Protein AF-A0A1A9T5D2-F1 (afdb_monomer)

Solvent-accessible surface area (backbone atoms only — not comparable to full-atom values): 5042 Å² total; per-residue (Å²): 144,84,77,73,83,75,76,77,76,82,84,82,83,77,83,79,79,79,72,71,77,81,77,86,83,67,72,72,45,78,45,80,36,61,47,100,61,68,68,59,61,45,51,52,53,47,43,73,76,14,82,84,34,65,46,77,81,47,77,48,77,36,83,88,77,46,34,34,38,38,29,30,26,61,55,132

Nearest PDB structures (foldseek):
  6u9d-assembly1_C  TM=3.805E-01  e=3.093E-01  Saccharomyces cerevisiae
  6u9d-assembly1_P  TM=5.299E-01  e=1.361E+00  Saccharomyces cerevisiae
  6u9d-assembly2_W-2  TM=3.714E-01  e=5.178E-01  Saccharomyces cerevisiae
  2joq-assembly1_A  TM=4.635E-01  e=2.430E+00  Helicobacter pylori
  7qru-assembly1_E  TM=4.288E-01  e=6.810E+00  Alkalihalophilus pseudofirmus

Mean predicted aligned error: 11.8 Å

pLDDT: mean 80.43, std 15.63, range [49.56, 96.19]

Foldseek 3Di:
DPPPVVPPPPPDPDPPPPPDPDPPPFDKDKDKQADPDDCVSVLVVQCVVAVVDKAWDDWDADPVRRIIMTIITHDD

Secondary structure (DSSP, 8-state):
--SSTTSSSSS-------------S---EEEE--SSS-THHHHHHHHHH-TT-EEEEEEEEETTTTEEEEEEEE--

Radius of gyration: 23.02 Å; Cα contacts (8 Å, |Δi|>4): 90; chains: 1; bounding box: 24×74×28 Å

Structure (mmCIF, N/CA/C/O backbone):
data_AF-A0A1A9T5D2-F1
#
_entry.id   AF-A0A1A9T5D2-F1
#
loop_
_atom_site.group_PDB
_atom_site.id
_atom_site.type_symbol
_atom_site.label_atom_id
_atom_site.label_alt_id
_atom_site.label_comp_id
_atom_site.label_asym_id
_atom_site.label_entity_id
_atom_site.label_seq_id
_atom_site.pdbx_PDB_ins_code
_atom_site.Cartn_x
_atom_site.Cartn_y
_atom_site.Cartn_z
_atom_site.occupancy
_atom_site.B_iso_or_equiv
_atom_site.auth_seq_id
_atom_site.auth_comp_id
_atom_site.auth_asym_id
_atom_site.auth_atom_id
_atom_site.pdbx_PDB_model_num
ATOM 1 N N . MET A 1 1 ? -8.532 63.841 -8.571 1.00 49.56 1 MET A N 1
ATOM 2 C CA . MET A 1 1 ? -9.294 62.923 -7.694 1.00 49.56 1 MET A CA 1
ATOM 3 C C . MET A 1 1 ? -10.255 62.074 -8.534 1.00 49.56 1 MET A C 1
ATOM 5 O O . MET A 1 1 ? -11.399 62.456 -8.706 1.00 49.56 1 MET A O 1
ATOM 9 N N . LYS A 1 2 ? -9.785 60.994 -9.181 1.00 50.88 2 LYS A N 1
ATOM 10 C CA . LYS A 1 2 ? -10.667 60.048 -9.919 1.00 50.88 2 LYS A CA 1
ATOM 11 C C . LYS A 1 2 ? -10.017 58.700 -10.273 1.00 50.88 2 LYS A C 1
ATOM 13 O O . LYS A 1 2 ? -10.602 57.920 -11.007 1.00 50.88 2 LYS A O 1
ATOM 18 N N . LYS A 1 3 ? -8.796 58.435 -9.789 1.00 50.44 3 LYS A N 1
ATOM 19 C CA . LYS A 1 3 ? -8.001 57.257 -10.187 1.00 50.44 3 LYS A CA 1
ATOM 20 C C . LYS A 1 3 ? -7.782 56.239 -9.064 1.00 50.44 3 LYS A C 1
ATOM 22 O O . LYS A 1 3 ? -7.261 55.169 -9.324 1.00 50.44 3 LYS A O 1
ATOM 27 N N . ILE A 1 4 ? -8.196 56.559 -7.835 1.00 56.47 4 ILE A N 1
ATOM 28 C CA . ILE A 1 4 ? -7.937 55.713 -6.656 1.00 56.47 4 ILE A CA 1
ATOM 29 C C . ILE A 1 4 ? -9.105 54.741 -6.394 1.00 56.47 4 ILE A C 1
ATOM 31 O O . ILE A 1 4 ? -8.925 53.704 -5.772 1.00 56.47 4 ILE A O 1
ATOM 35 N N . ALA A 1 5 ? -10.297 55.016 -6.939 1.00 54.41 5 ALA A N 1
ATOM 36 C CA . ALA A 1 5 ? -11.495 54.208 -6.691 1.00 54.41 5 ALA A CA 1
ATOM 37 C C . ALA A 1 5 ? -11.510 52.844 -7.414 1.00 54.41 5 ALA A C 1
ATOM 39 O O . ALA A 1 5 ? -12.273 51.966 -7.033 1.00 54.41 5 ALA A O 1
ATOM 40 N N . PHE A 1 6 ? -10.670 52.640 -8.435 1.00 52.25 6 PHE A N 1
ATOM 41 C CA . PHE A 1 6 ? -10.674 51.406 -9.235 1.00 52.25 6 PHE A CA 1
ATOM 42 C C . PHE A 1 6 ? -9.744 50.303 -8.710 1.00 52.25 6 PHE A C 1
ATOM 44 O O . PHE A 1 6 ? -9.761 49.194 -9.233 1.00 52.25 6 PHE A O 1
ATOM 51 N N . MET A 1 7 ? -8.947 50.576 -7.672 1.00 52.97 7 MET A N 1
ATOM 52 C CA . MET A 1 7 ? -7.904 49.651 -7.208 1.00 52.97 7 MET A CA 1
ATOM 53 C C . MET A 1 7 ? -8.355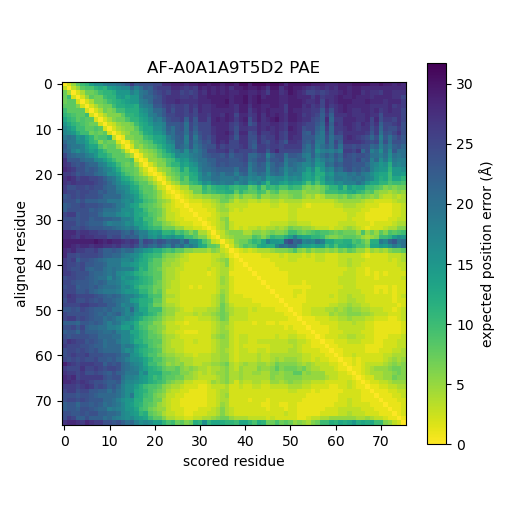 48.704 -6.081 1.00 52.97 7 MET A C 1
ATOM 55 O O . MET A 1 7 ? -7.561 47.899 -5.611 1.00 52.97 7 MET A O 1
ATOM 59 N N . LEU A 1 8 ? -9.621 48.776 -5.653 1.00 55.78 8 LEU A N 1
ATOM 60 C CA . LEU A 1 8 ? -10.134 48.055 -4.477 1.00 55.78 8 LEU A CA 1
ATOM 61 C C . LEU A 1 8 ? -10.985 46.808 -4.794 1.00 55.78 8 LEU A C 1
ATOM 63 O O . LEU A 1 8 ? -11.391 46.112 -3.872 1.00 55.78 8 LEU A O 1
ATOM 67 N N . ILE A 1 9 ? -11.250 46.492 -6.067 1.00 57.88 9 ILE A N 1
ATOM 68 C CA . ILE A 1 9 ? -12.216 45.435 -6.449 1.00 57.88 9 ILE A CA 1
ATOM 69 C C . ILE A 1 9 ? -11.548 44.107 -6.869 1.00 57.88 9 ILE A C 1
ATOM 71 O O . ILE A 1 9 ? -12.212 43.078 -6.944 1.00 57.88 9 ILE A O 1
ATOM 75 N N . ALA A 1 10 ? -10.230 44.071 -7.084 1.00 56.81 10 ALA A N 1
ATOM 76 C CA . ALA A 1 10 ? -9.567 42.916 -7.706 1.00 56.81 10 ALA A CA 1
ATOM 77 C C . ALA A 1 10 ? -8.967 41.871 -6.737 1.00 56.81 10 ALA A C 1
ATOM 79 O O . ALA A 1 10 ? -8.402 40.886 -7.202 1.00 56.81 10 ALA A O 1
ATOM 80 N N . LEU A 1 11 ? -9.069 42.044 -5.412 1.00 58.75 11 LEU A N 1
ATOM 81 C CA . LEU A 1 11 ? -8.362 41.183 -4.443 1.00 58.75 11 LEU A CA 1
ATOM 82 C C . LEU A 1 11 ? -9.236 40.135 -3.723 1.00 58.75 11 LEU A C 1
ATOM 84 O O . LEU A 1 11 ? -8.832 39.613 -2.688 1.00 58.75 11 LEU A O 1
ATOM 88 N N . ALA A 1 12 ? -10.424 39.814 -4.243 1.00 61.03 12 ALA A N 1
ATOM 89 C CA . ALA A 1 12 ? -11.425 39.017 -3.519 1.00 61.03 12 ALA A CA 1
ATOM 90 C C . ALA A 1 12 ? -11.622 37.555 -3.993 1.00 61.03 12 ALA A C 1
ATOM 92 O O . ALA A 1 12 ? -12.622 36.948 -3.624 1.00 61.03 12 ALA A O 1
ATOM 93 N N . LEU A 1 13 ? -10.730 36.958 -4.800 1.00 62.91 13 LEU A N 1
ATOM 94 C CA . LEU A 1 13 ? -11.038 35.693 -5.508 1.00 62.91 13 LEU A CA 1
ATOM 95 C C . LEU A 1 13 ? -10.000 34.559 -5.399 1.00 62.91 13 LEU A C 1
ATOM 97 O O . LEU A 1 13 ? -9.837 33.790 -6.340 1.00 62.91 13 LEU A O 1
ATOM 101 N N . ALA A 1 14 ? -9.335 34.368 -4.258 1.00 61.72 14 ALA A N 1
ATOM 102 C CA . ALA A 1 14 ? -8.511 33.162 -4.081 1.00 61.72 14 ALA A CA 1
ATOM 103 C C . ALA A 1 14 ? -8.516 32.602 -2.652 1.00 61.72 14 ALA A C 1
ATOM 105 O O . ALA A 1 14 ? -7.469 32.325 -2.075 1.00 61.72 14 ALA A O 1
ATOM 106 N N . ALA A 1 15 ? -9.699 32.392 -2.070 1.00 63.22 15 ALA A N 1
ATOM 107 C CA . ALA A 1 15 ? -9.825 31.457 -0.955 1.00 63.22 15 ALA A CA 1
ATOM 108 C C . ALA A 1 15 ? -9.908 30.031 -1.527 1.00 63.22 15 ALA A C 1
ATOM 110 O O . ALA A 1 15 ? -10.995 29.516 -1.785 1.00 63.22 15 ALA A O 1
ATOM 111 N N . CYS A 1 16 ? -8.758 29.392 -1.767 1.00 66.94 16 CYS A N 1
ATOM 112 C CA . CYS A 1 16 ? -8.715 27.947 -1.988 1.00 66.94 16 CYS A CA 1
ATOM 113 C C . CYS A 1 16 ? -9.194 27.257 -0.705 1.00 66.94 16 CYS A C 1
ATOM 115 O O . CYS A 1 16 ? -8.447 27.130 0.264 1.00 66.94 16 CYS A O 1
ATOM 117 N N . SER A 1 17 ? -10.456 26.831 -0.681 1.00 63.28 17 SER A N 1
ATOM 118 C CA . SER A 1 17 ? -10.955 25.917 0.342 1.00 63.28 17 SER A CA 1
ATOM 119 C C . SER A 1 17 ? -10.306 24.555 0.111 1.00 63.28 17 SER A C 1
ATOM 121 O O . SER A 1 17 ? -10.781 23.750 -0.688 1.00 63.28 17 SER A O 1
ATOM 123 N N . THR A 1 18 ? -9.179 24.302 0.777 1.00 64.62 18 THR A N 1
ATOM 124 C CA . THR A 1 18 ? -8.598 22.960 0.860 1.00 64.62 18 THR A CA 1
ATOM 125 C C . THR A 1 18 ? -9.495 22.136 1.775 1.00 64.62 18 THR A C 1
ATOM 127 O O . THR A 1 18 ? -9.251 22.019 2.978 1.00 64.62 18 THR A O 1
ATOM 130 N N . THR A 1 19 ? -10.576 21.582 1.225 1.00 64.81 19 THR A N 1
ATOM 131 C CA . THR A 1 19 ? -11.372 20.573 1.920 1.00 64.81 19 THR A CA 1
ATOM 132 C C . THR A 1 19 ? -10.480 19.355 2.115 1.00 64.81 19 THR A C 1
ATOM 134 O O . THR A 1 19 ? -10.260 18.581 1.184 1.00 64.81 19 THR A O 1
ATOM 137 N N . LYS A 1 20 ? -9.913 19.199 3.317 1.00 62.91 20 LYS A N 1
ATOM 138 C CA . LYS A 1 20 ? -9.250 17.947 3.687 1.00 62.91 20 LYS A CA 1
ATOM 139 C C . LYS A 1 20 ? -10.286 16.828 3.525 1.00 62.91 20 LYS A C 1
ATOM 141 O O . LYS A 1 20 ? -11.405 17.001 4.020 1.00 62.91 20 LYS A O 1
ATOM 146 N N . PRO A 1 21 ? -9.967 15.720 2.834 1.00 63.62 21 PRO A N 1
ATOM 147 C CA . PRO A 1 21 ? -10.887 14.599 2.754 1.00 63.62 21 PRO A CA 1
ATOM 148 C C . PRO A 1 21 ? -11.249 14.177 4.177 1.00 63.62 21 PRO A C 1
ATOM 150 O O . PRO A 1 21 ? -10.388 14.080 5.055 1.00 63.62 21 PRO A O 1
ATOM 153 N N . LYS A 1 22 ? -12.550 14.020 4.419 1.00 62.75 22 LYS A N 1
ATOM 154 C CA . LYS A 1 22 ? -13.081 13.599 5.712 1.00 62.75 22 LYS A CA 1
ATOM 155 C C . LYS A 1 22 ? -12.436 12.249 6.037 1.00 62.75 22 LYS A C 1
ATOM 157 O O . LYS A 1 22 ? -12.635 11.297 5.290 1.00 62.75 22 LYS A O 1
ATOM 162 N N . SER A 1 23 ? -11.632 12.190 7.100 1.00 68.38 23 SER A N 1
ATOM 163 C CA . SER A 1 23 ? -11.088 10.920 7.579 1.00 68.38 23 SER A CA 1
ATOM 164 C C . SER A 1 23 ? -12.266 10.026 7.957 1.00 68.38 23 SER A C 1
ATOM 166 O O . SER A 1 23 ? -13.138 10.438 8.723 1.00 68.38 23 SER A O 1
ATOM 168 N N . ASP A 1 24 ? -12.323 8.828 7.388 1.00 77.12 24 ASP A N 1
ATOM 169 C CA . ASP A 1 24 ? -13.373 7.838 7.639 1.00 77.12 24 ASP A CA 1
ATOM 170 C C . ASP A 1 24 ? -13.190 7.113 8.987 1.00 77.12 24 ASP A C 1
ATOM 172 O O . ASP A 1 24 ? -13.884 6.139 9.278 1.00 77.12 24 ASP A O 1
ATOM 176 N N . GLY A 1 25 ? -12.259 7.590 9.822 1.00 82.12 25 GLY A N 1
ATOM 177 C CA . GLY A 1 25 ? -11.954 7.028 11.135 1.00 82.12 25 GLY A CA 1
ATOM 178 C C . GLY A 1 25 ? -11.212 5.692 11.075 1.00 82.12 25 GLY A C 1
ATOM 179 O O . GLY A 1 25 ? -11.058 5.043 12.113 1.00 82.12 25 GLY A O 1
ATOM 180 N N . ARG A 1 26 ? -10.771 5.263 9.885 1.00 86.81 26 ARG A N 1
ATOM 181 C CA . ARG A 1 26 ? -9.945 4.070 9.707 1.00 86.81 26 ARG A CA 1
ATOM 182 C C . ARG A 1 26 ? -8.467 4.440 9.735 1.00 86.81 26 ARG A C 1
ATOM 184 O O . ARG A 1 26 ? -8.062 5.496 9.252 1.00 86.81 26 ARG A O 1
ATOM 191 N N . GLU A 1 27 ? -7.663 3.544 10.293 1.00 89.69 27 GLU A N 1
ATOM 192 C CA . GLU A 1 27 ? -6.210 3.639 10.219 1.00 89.69 27 GLU A CA 1
ATOM 193 C C . GLU A 1 27 ? -5.755 3.077 8.871 1.00 89.69 27 GLU A C 1
ATOM 195 O O . GLU A 1 27 ? -5.730 1.865 8.655 1.00 89.69 27 GLU A O 1
ATOM 200 N N . TRP A 1 28 ? -5.476 3.981 7.935 1.00 92.75 28 TRP A N 1
ATOM 201 C CA . TRP A 1 28 ? -4.978 3.631 6.612 1.00 92.75 28 TRP A CA 1
ATOM 202 C C . TRP A 1 28 ? -3.463 3.427 6.651 1.00 92.75 28 TRP A C 1
ATOM 204 O O . TRP A 1 28 ? -2.710 4.326 7.016 1.00 92.75 28 TRP A O 1
ATOM 214 N N . ILE A 1 29 ? -3.034 2.242 6.236 1.00 93.25 29 ILE A N 1
ATOM 215 C CA . ILE A 1 29 ? -1.649 1.792 6.163 1.00 93.25 29 ILE A CA 1
ATOM 216 C C . ILE A 1 29 ? -1.238 1.774 4.693 1.00 93.25 29 ILE A C 1
ATOM 218 O O . ILE A 1 29 ? -1.895 1.142 3.863 1.00 93.25 29 ILE A O 1
ATOM 222 N N . GLU A 1 30 ? -0.141 2.452 4.369 1.00 94.56 30 GLU A N 1
ATOM 223 C CA . GLU A 1 30 ? 0.464 2.430 3.039 1.00 94.56 30 GLU A CA 1
ATOM 224 C C . GLU A 1 30 ? 1.661 1.475 3.013 1.00 94.56 30 GLU A C 1
ATOM 226 O O . GLU A 1 30 ? 2.539 1.528 3.876 1.00 94.56 30 GLU A O 1
ATOM 231 N N . VAL A 1 31 ? 1.704 0.591 2.016 1.00 92.56 31 VAL A N 1
ATOM 232 C CA . VAL A 1 31 ? 2.810 -0.348 1.813 1.00 92.56 31 VAL A CA 1
ATOM 233 C C . VAL A 1 31 ? 3.316 -0.292 0.383 1.00 92.56 31 VAL A C 1
ATOM 235 O O . VAL A 1 31 ? 2.540 -0.306 -0.568 1.00 92.56 31 VAL A O 1
ATOM 238 N N . SER A 1 32 ? 4.640 -0.297 0.234 1.00 91.19 32 SER A N 1
ATOM 239 C CA . SER A 1 32 ? 5.299 -0.555 -1.044 1.00 91.19 32 SER A CA 1
ATOM 240 C C . SER A 1 32 ? 5.590 -2.050 -1.202 1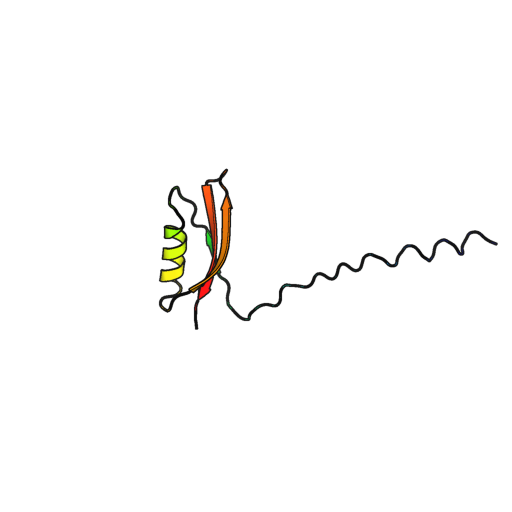.00 91.19 32 SER A C 1
ATOM 242 O O . SER A 1 32 ? 6.033 -2.736 -0.268 1.00 91.19 32 SER A O 1
ATOM 244 N N . CYS A 1 33 ? 5.315 -2.564 -2.393 1.00 87.88 33 CYS A N 1
ATOM 245 C CA . CYS A 1 33 ? 5.380 -3.978 -2.754 1.00 87.88 33 CYS A CA 1
ATOM 246 C C . CYS A 1 33 ? 6.182 -4.177 -4.049 1.00 87.88 33 CYS A C 1
ATOM 248 O O . CYS A 1 33 ? 5.925 -5.121 -4.790 1.00 87.88 33 CYS A O 1
ATOM 250 N N . SER A 1 34 ? 7.129 -3.272 -4.324 1.00 79.94 34 SER A N 1
ATOM 251 C CA . SER A 1 34 ? 7.990 -3.299 -5.510 1.00 79.94 34 SER A CA 1
ATOM 252 C C . SER A 1 34 ? 8.603 -4.681 -5.759 1.00 79.94 34 SER A C 1
ATOM 254 O O . SER A 1 34 ? 9.134 -5.313 -4.844 1.00 79.94 34 SER A O 1
ATOM 256 N N . GLY A 1 35 ? 8.542 -5.124 -7.013 1.00 70.12 35 GLY A N 1
ATOM 257 C CA . GLY A 1 35 ? 8.983 -6.440 -7.467 1.00 70.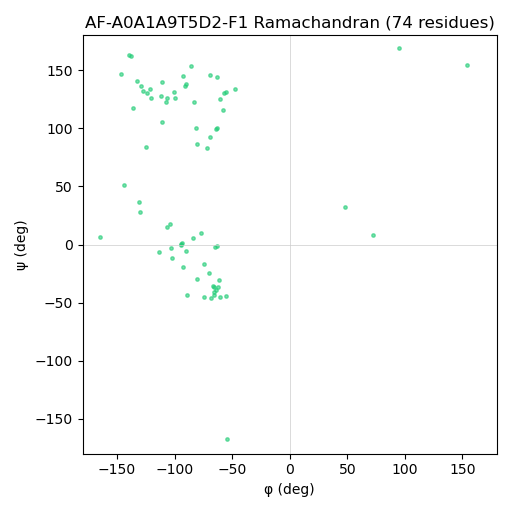12 35 GLY A CA 1
ATOM 258 C C . GLY A 1 35 ? 8.215 -6.850 -8.724 1.00 70.12 35 GLY A C 1
ATOM 259 O O . GLY A 1 35 ? 7.097 -6.394 -8.948 1.00 70.12 35 GLY A O 1
ATOM 260 N N . PHE A 1 36 ? 8.795 -7.720 -9.554 1.00 58.75 36 PHE A N 1
ATOM 261 C CA . PHE A 1 36 ? 8.195 -8.192 -10.816 1.00 58.75 36 PHE A CA 1
ATOM 262 C C . PHE A 1 36 ? 6.875 -8.978 -10.651 1.00 58.75 36 PHE A C 1
ATOM 264 O O . PHE A 1 36 ? 6.289 -9.402 -11.643 1.00 58.75 36 PHE A O 1
ATOM 271 N N . ALA A 1 37 ? 6.401 -9.182 -9.421 1.00 66.69 37 ALA A N 1
ATOM 272 C CA . ALA A 1 37 ? 5.147 -9.862 -9.133 1.00 66.69 37 ALA A CA 1
ATOM 273 C C . ALA A 1 37 ? 3.951 -8.902 -9.191 1.00 66.69 37 ALA A C 1
ATOM 275 O O . ALA A 1 37 ? 4.083 -7.704 -8.953 1.00 66.69 37 ALA A O 1
ATOM 276 N N . ASP A 1 38 ? 2.782 -9.462 -9.479 1.00 84.31 38 ASP A N 1
ATOM 277 C CA . ASP A 1 38 ? 1.471 -8.826 -9.366 1.00 84.31 38 ASP A CA 1
ATOM 278 C C . ASP A 1 38 ? 1.185 -8.240 -7.954 1.00 84.31 38 ASP A C 1
ATOM 280 O O . ASP A 1 38 ? 2.046 -8.107 -7.082 1.00 84.31 38 ASP A O 1
ATOM 284 N N . TRP A 1 39 ? -0.069 -7.873 -7.690 1.00 91.00 39 TRP A N 1
ATOM 285 C CA . TRP A 1 39 ? -0.485 -7.335 -6.392 1.00 91.00 39 TRP A CA 1
ATOM 286 C C . TRP A 1 39 ? -0.379 -8.333 -5.217 1.00 91.00 39 TRP A C 1
ATOM 288 O O . TRP A 1 39 ? -0.660 -7.931 -4.084 1.00 91.00 39 TRP A O 1
ATOM 298 N N . SER A 1 40 ? 0.027 -9.595 -5.429 1.00 90.94 40 SER A N 1
ATOM 299 C CA . SER A 1 40 ? 0.113 -10.630 -4.385 1.00 90.94 40 SER A CA 1
ATOM 300 C C . SER A 1 40 ? 0.981 -10.190 -3.215 1.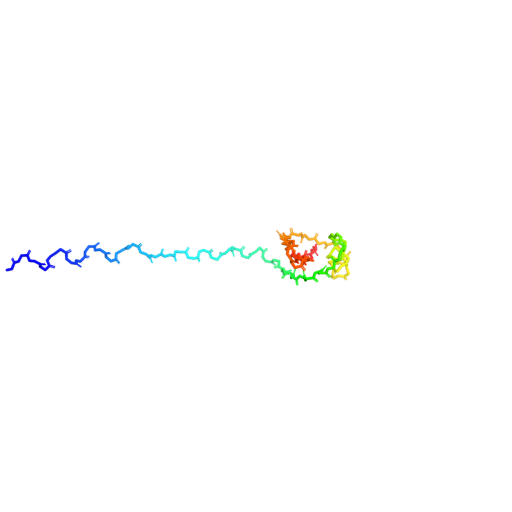00 90.94 40 SER A C 1
ATOM 302 O O . SER A 1 40 ? 0.547 -10.298 -2.076 1.00 90.94 40 SER A O 1
ATOM 304 N N . ALA A 1 41 ? 2.145 -9.583 -3.463 1.00 90.88 41 ALA A N 1
ATOM 305 C CA . ALA A 1 41 ? 3.019 -9.131 -2.379 1.00 90.88 41 ALA A CA 1
ATOM 306 C C . ALA A 1 41 ? 2.358 -8.057 -1.491 1.00 90.88 41 ALA A C 1
ATOM 308 O O . ALA A 1 41 ? 2.556 -8.044 -0.274 1.00 90.88 41 ALA A O 1
ATOM 309 N N . CYS A 1 42 ? 1.556 -7.162 -2.079 1.00 92.56 42 CYS A N 1
ATOM 310 C CA . CYS A 1 42 ? 0.772 -6.195 -1.312 1.00 92.56 42 CYS A CA 1
ATOM 311 C C . CYS A 1 42 ? -0.330 -6.893 -0.512 1.00 92.56 42 CYS A C 1
ATOM 313 O O . CYS A 1 42 ? -0.515 -6.606 0.672 1.00 92.56 42 CYS A O 1
ATOM 315 N N . ASN A 1 43 ? -1.056 -7.805 -1.163 1.00 93.75 43 ASN A N 1
ATOM 316 C CA . ASN A 1 43 ? -2.175 -8.523 -0.563 1.00 93.75 43 ASN A CA 1
ATOM 317 C C . ASN A 1 43 ? -1.711 -9.407 0.605 1.00 93.75 43 ASN A C 1
ATOM 319 O O . ASN A 1 43 ? -2.370 -9.422 1.641 1.00 93.75 43 ASN A O 1
ATOM 323 N N . ASP A 1 44 ? -0.556 -10.063 0.481 1.00 93.56 44 ASP A N 1
ATOM 324 C CA . ASP A 1 44 ? 0.051 -10.885 1.530 1.00 93.56 44 ASP A CA 1
ATOM 325 C C . ASP A 1 44 ? 0.465 -10.039 2.734 1.00 93.56 44 ASP A C 1
ATOM 327 O O . ASP A 1 44 ? 0.204 -10.412 3.878 1.00 93.56 44 ASP A O 1
ATOM 331 N N . LYS A 1 45 ? 1.085 -8.873 2.501 1.00 92.81 45 LYS A N 1
ATOM 332 C CA . LYS A 1 45 ? 1.422 -7.931 3.581 1.00 92.81 45 LYS A CA 1
ATOM 333 C C . LYS A 1 45 ? 0.166 -7.461 4.313 1.00 92.81 45 LYS A C 1
ATOM 335 O O . LYS A 1 45 ? 0.148 -7.464 5.540 1.00 92.81 45 LYS A O 1
ATOM 340 N N . ALA A 1 46 ? -0.880 -7.100 3.573 1.00 95.06 46 ALA A N 1
ATOM 341 C CA . ALA A 1 46 ? -2.140 -6.664 4.160 1.00 95.06 46 ALA A CA 1
ATOM 342 C C . ALA A 1 46 ? -2.844 -7.787 4.937 1.00 95.06 46 ALA A C 1
ATOM 344 O O . ALA A 1 46 ? -3.321 -7.547 6.040 1.00 95.06 46 ALA A O 1
ATOM 345 N N . ALA A 1 47 ? -2.846 -9.019 4.423 1.00 95.12 47 ALA A N 1
ATOM 346 C CA . ALA A 1 47 ? -3.419 -10.175 5.114 1.00 95.12 47 ALA A CA 1
ATOM 347 C C . ALA A 1 47 ? -2.653 -10.534 6.398 1.00 95.12 47 ALA A C 1
ATOM 349 O O . ALA A 1 47 ? -3.263 -10.894 7.399 1.00 95.12 47 ALA A O 1
ATOM 350 N N . ARG A 1 48 ? -1.320 -10.394 6.398 1.00 94.81 48 ARG A N 1
ATOM 351 C CA . ARG A 1 48 ? -0.498 -10.598 7.604 1.00 94.81 48 ARG A CA 1
ATOM 352 C C . ARG A 1 48 ? -0.757 -9.542 8.676 1.00 94.81 48 ARG A C 1
ATOM 354 O O . ARG A 1 48 ? -0.692 -9.863 9.856 1.00 94.81 48 ARG A O 1
ATOM 361 N N . LEU A 1 49 ? -1.007 -8.297 8.268 1.00 94.12 49 LEU A N 1
ATOM 362 C CA . LEU A 1 49 ? -1.287 -7.192 9.188 1.00 94.12 49 LEU A CA 1
ATOM 363 C C . LEU A 1 49 ? -2.741 -7.189 9.677 1.00 94.12 49 LEU A C 1
ATOM 365 O O . LEU A 1 49 ? -3.000 -6.768 10.798 1.00 94.12 49 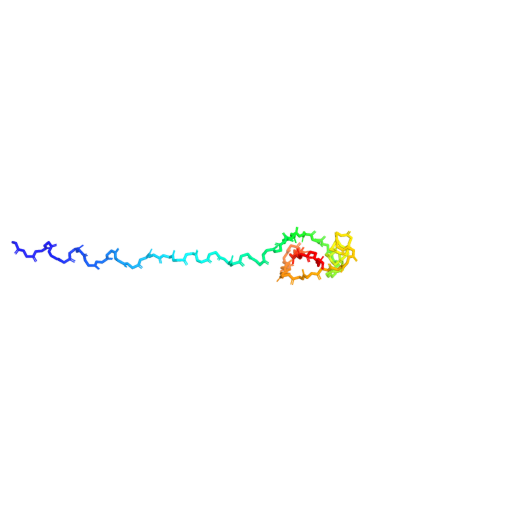LEU A O 1
ATOM 369 N N . CYS A 1 50 ? -3.672 -7.683 8.860 1.00 95.31 50 CYS A N 1
ATOM 370 C CA . CYS A 1 50 ? -5.098 -7.720 9.156 1.00 95.31 50 CYS A CA 1
ATOM 371 C C . CYS A 1 50 ? -5.635 -9.159 9.025 1.00 95.31 50 CYS A C 1
ATOM 373 O O . CYS A 1 50 ? -6.180 -9.504 7.968 1.00 95.31 50 CYS A O 1
ATOM 375 N N . PRO A 1 51 ? -5.505 -10.003 10.067 1.00 93.12 51 PRO A N 1
ATOM 376 C CA . PRO A 1 51 ? -5.952 -11.400 10.023 1.00 93.12 51 PRO A CA 1
ATOM 377 C C . PRO A 1 51 ? -7.466 -11.541 9.795 1.00 93.12 51 PRO A C 1
ATOM 379 O O . PRO A 1 51 ? -7.897 -12.470 9.118 1.00 93.12 51 PRO A O 1
ATOM 382 N N . ASP A 1 52 ? -8.261 -10.573 10.258 1.00 95.00 52 ASP A N 1
ATOM 383 C CA . ASP A 1 52 ? -9.720 -10.516 10.057 1.00 95.00 52 ASP A CA 1
ATOM 384 C C . ASP A 1 52 ? -10.123 -9.892 8.700 1.00 95.00 52 ASP A C 1
ATOM 386 O O . ASP A 1 52 ? -11.299 -9.670 8.390 1.00 95.00 52 ASP A O 1
ATOM 390 N N . GLY A 1 53 ? -9.133 -9.605 7.852 1.00 94.81 53 GLY A N 1
ATOM 391 C CA . GLY A 1 53 ? -9.292 -9.001 6.536 1.00 94.81 53 GLY A CA 1
ATOM 392 C C . GLY A 1 53 ? -9.129 -7.479 6.523 1.00 94.81 53 GLY A C 1
ATOM 393 O O . GLY A 1 53 ? -9.081 -6.799 7.546 1.00 94.81 53 GLY A O 1
ATOM 394 N N . TYR A 1 54 ? -9.042 -6.920 5.317 1.00 96.19 54 TYR A N 1
ATOM 395 C CA . TYR A 1 54 ? -8.750 -5.504 5.085 1.00 96.19 54 TYR A CA 1
ATOM 396 C C . TYR A 1 54 ? -9.623 -4.912 3.974 1.00 96.19 54 TYR A C 1
ATOM 398 O O . TYR A 1 54 ? -10.223 -5.631 3.172 1.00 96.19 54 TYR A O 1
ATOM 406 N N . ASN A 1 55 ? -9.696 -3.584 3.934 1.00 95.19 55 ASN A N 1
ATOM 407 C CA . ASN A 1 55 ? -10.276 -2.805 2.845 1.00 95.19 55 ASN A CA 1
ATOM 408 C C . ASN A 1 55 ? -9.160 -2.055 2.124 1.00 95.19 55 ASN A C 1
ATOM 410 O O . ASN A 1 55 ? -8.281 -1.509 2.781 1.00 95.19 55 ASN A O 1
ATOM 414 N N . VAL A 1 56 ? -9.206 -1.985 0.796 1.00 94.88 56 VAL A N 1
ATOM 415 C CA . VAL A 1 56 ? -8.223 -1.243 -0.007 1.00 94.88 56 VAL A CA 1
ATOM 416 C C . VAL A 1 56 ? -8.816 0.109 -0.394 1.00 94.88 56 VAL A C 1
ATOM 418 O O . VAL A 1 56 ? -9.901 0.153 -0.967 1.00 94.88 56 VAL A O 1
ATOM 421 N N . ALA A 1 57 ? -8.111 1.199 -0.090 1.00 93.25 57 AL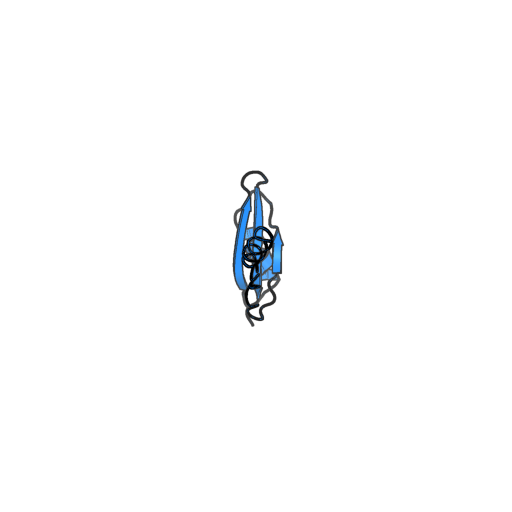A A N 1
ATOM 422 C CA . ALA A 1 57 ? -8.474 2.543 -0.546 1.00 93.25 57 ALA A CA 1
ATOM 423 C C . ALA A 1 57 ? -7.837 2.866 -1.893 1.00 93.25 57 ALA A C 1
ATOM 425 O O . ALA A 1 57 ? -8.478 3.459 -2.758 1.00 93.25 57 ALA A O 1
ATOM 426 N N . LYS A 1 58 ? -6.557 2.512 -2.052 1.00 93.00 58 LYS A N 1
ATOM 427 C CA . LYS A 1 58 ? -5.753 2.955 -3.187 1.00 93.00 58 LYS A CA 1
ATOM 428 C C . LYS A 1 58 ? -4.743 1.898 -3.608 1.00 93.00 58 LYS A C 1
ATOM 430 O O . LYS A 1 58 ? -4.206 1.165 -2.776 1.00 93.00 58 LYS A O 1
ATOM 435 N N . ARG A 1 59 ? -4.491 1.854 -4.912 1.00 94.00 59 ARG A N 1
ATOM 436 C CA . ARG A 1 59 ? -3.429 1.087 -5.557 1.00 94.00 59 ARG A CA 1
ATOM 437 C C . ARG A 1 59 ? -2.772 1.984 -6.594 1.00 94.00 59 ARG A C 1
ATOM 439 O O . ARG A 1 59 ? -3.442 2.414 -7.528 1.00 94.00 59 ARG A O 1
ATOM 446 N N . ASP A 1 60 ? -1.490 2.260 -6.409 1.00 92.81 60 ASP A N 1
ATOM 447 C CA . ASP A 1 60 ? -0.673 3.025 -7.344 1.00 92.81 6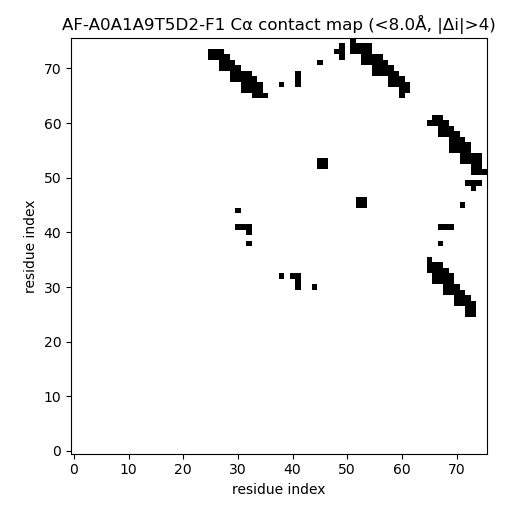0 ASP A CA 1
ATOM 448 C C . ASP A 1 60 ? 0.371 2.110 -7.973 1.00 92.81 60 ASP A C 1
ATOM 450 O O . ASP A 1 60 ? 1.118 1.423 -7.275 1.00 92.81 60 ASP A O 1
ATOM 454 N N . GLU A 1 61 ? 0.431 2.112 -9.299 1.00 90.94 61 GLU A N 1
ATOM 455 C CA . GLU A 1 61 ? 1.380 1.320 -10.072 1.00 90.94 61 GLU A CA 1
ATOM 456 C C . GLU A 1 61 ? 2.243 2.244 -10.925 1.00 90.94 61 GLU A C 1
ATOM 458 O O . GLU A 1 61 ? 1.744 3.074 -11.685 1.00 90.94 61 GLU A O 1
ATOM 463 N N . ASN A 1 62 ? 3.556 2.102 -10.781 1.00 88.50 62 ASN A N 1
ATOM 464 C CA . ASN A 1 62 ? 4.544 2.813 -11.566 1.00 88.50 62 ASN A CA 1
ATOM 465 C C . ASN A 1 62 ? 5.247 1.823 -12.493 1.00 88.50 62 ASN A C 1
ATOM 467 O O . ASN A 1 62 ? 6.100 1.052 -12.063 1.00 88.50 62 ASN A O 1
ATOM 471 N N . TRP A 1 63 ? 4.912 1.879 -13.779 1.00 83.81 63 TRP A N 1
ATOM 472 C CA . TRP A 1 63 ? 5.484 1.010 -14.809 1.00 83.81 63 TRP A CA 1
ATOM 473 C C . TRP A 1 63 ? 6.957 1.304 -15.119 1.00 83.81 63 TRP A C 1
ATOM 475 O O . TRP A 1 63 ? 7.672 0.410 -15.560 1.00 83.81 63 TRP A O 1
ATOM 485 N N . VAL A 1 64 ? 7.425 2.531 -14.863 1.00 85.81 64 VAL A N 1
ATOM 486 C CA . VAL A 1 64 ? 8.818 2.942 -15.110 1.00 85.81 64 VAL A CA 1
ATOM 487 C C . VAL A 1 64 ? 9.743 2.349 -14.052 1.00 85.81 64 VAL A C 1
ATOM 489 O O . VAL A 1 64 ? 10.794 1.806 -14.379 1.00 85.81 64 VAL A O 1
ATOM 492 N N . THR A 1 65 ? 9.346 2.425 -12.780 1.00 84.38 65 THR A N 1
ATOM 493 C CA . THR A 1 65 ? 10.122 1.877 -11.655 1.00 84.38 65 THR A CA 1
ATOM 494 C C . THR A 1 65 ? 9.690 0.467 -11.253 1.00 84.38 65 THR A C 1
ATOM 496 O O . THR A 1 65 ? 10.248 -0.091 -10.311 1.00 84.38 65 THR A O 1
ATOM 499 N N . GLN A 1 66 ? 8.684 -0.092 -11.936 1.00 84.56 66 GLN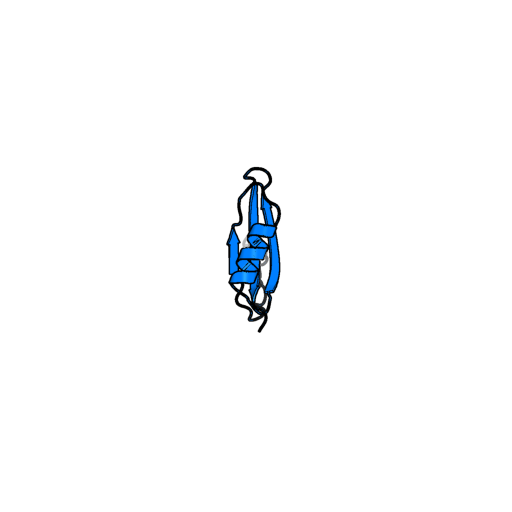 A N 1
ATOM 500 C CA . GLN A 1 66 ? 7.990 -1.336 -11.574 1.00 84.56 66 GLN A CA 1
ATOM 501 C C . GLN A 1 66 ? 7.565 -1.380 -10.093 1.00 84.56 66 GLN A C 1
ATOM 503 O O . GLN A 1 66 ? 7.565 -2.426 -9.439 1.00 84.56 66 GLN A O 1
ATOM 508 N N . GLY A 1 67 ? 7.236 -0.209 -9.545 1.00 87.88 67 GLY A N 1
ATOM 509 C CA . GLY A 1 67 ? 6.819 -0.037 -8.163 1.00 87.88 67 GLY A CA 1
ATOM 510 C C . GLY A 1 67 ? 5.310 -0.173 -8.029 1.00 87.88 67 GLY A C 1
ATOM 511 O O . GLY A 1 67 ? 4.561 0.375 -8.835 1.00 87.88 67 GLY A O 1
ATOM 512 N N . ARG A 1 68 ? 4.859 -0.860 -6.981 1.00 91.44 68 ARG A N 1
ATOM 513 C CA . ARG A 1 68 ? 3.445 -0.926 -6.597 1.00 91.44 68 ARG A CA 1
ATOM 514 C C . ARG A 1 68 ? 3.301 -0.460 -5.161 1.00 91.44 68 ARG A C 1
ATOM 516 O O . ARG A 1 68 ? 4.037 -0.926 -4.292 1.00 91.44 68 ARG A O 1
ATOM 523 N N . VAL A 1 69 ? 2.370 0.453 -4.921 1.00 93.00 69 VAL A N 1
ATOM 524 C CA . VAL A 1 69 ? 2.023 0.967 -3.594 1.00 93.00 69 VAL A CA 1
ATOM 525 C C . VAL A 1 69 ? 0.547 0.696 -3.347 1.00 93.00 69 VAL A C 1
ATOM 527 O O . VAL A 1 69 ? -0.290 0.918 -4.222 1.00 93.00 69 VAL A O 1
ATOM 530 N N . MET A 1 70 ? 0.219 0.181 -2.167 1.00 94.50 70 MET A N 1
ATOM 531 C CA . MET A 1 70 ? -1.153 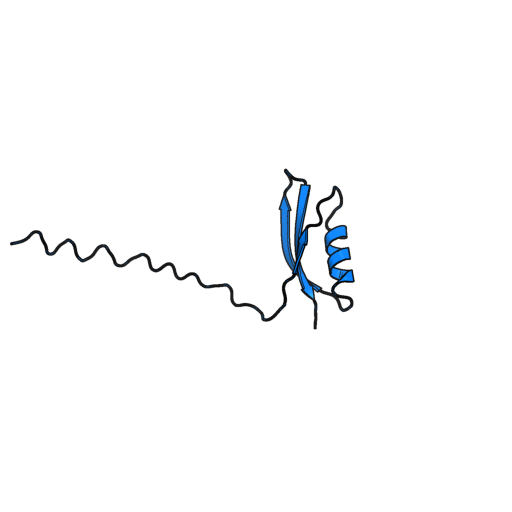-0.113 -1.768 1.00 94.50 70 MET A CA 1
ATOM 532 C C . MET A 1 70 ? -1.466 0.543 -0.430 1.00 94.50 70 MET A C 1
ATOM 534 O O . MET A 1 70 ? -0.718 0.379 0.532 1.00 94.50 70 MET A O 1
ATOM 538 N N . THR A 1 71 ? -2.609 1.218 -0.360 1.00 95.94 71 THR A N 1
ATOM 539 C CA . THR A 1 71 ? -3.159 1.770 0.879 1.00 95.94 71 THR A CA 1
ATOM 540 C C . THR A 1 71 ? -4.367 0.943 1.303 1.00 95.94 71 THR A C 1
ATOM 542 O O . THR A 1 71 ? -5.333 0.811 0.542 1.00 95.94 71 THR A O 1
ATOM 545 N N . PHE A 1 72 ? -4.337 0.388 2.512 1.00 95.31 72 PHE A N 1
ATOM 546 C CA . PHE A 1 72 ? -5.409 -0.445 3.058 1.00 95.31 72 PHE A CA 1
ATOM 547 C C . PHE A 1 72 ? -5.667 -0.143 4.537 1.00 95.31 72 PHE A C 1
ATOM 549 O O . PHE A 1 72 ? -4.839 0.464 5.198 1.00 95.31 72 PHE A O 1
ATOM 556 N N . ALA A 1 73 ? -6.812 -0.562 5.061 1.00 96.00 73 ALA A N 1
ATOM 557 C CA . ALA A 1 73 ? -7.134 -0.489 6.484 1.00 96.00 73 ALA A CA 1
ATOM 558 C C . ALA A 1 73 ? -7.710 -1.826 6.950 1.00 96.00 73 ALA A C 1
ATOM 560 O O . ALA A 1 73 ? -8.501 -2.438 6.221 1.00 96.00 73 ALA A O 1
ATOM 561 N N . CYS A 1 74 ? -7.346 -2.274 8.152 1.00 95.25 74 CYS A N 1
ATOM 562 C CA . CYS A 1 74 ? -7.920 -3.489 8.726 1.00 95.25 74 CYS A CA 1
ATOM 563 C C . CYS A 1 74 ? -9.425 -3.327 8.955 1.00 95.25 74 CYS A C 1
ATOM 565 O O . CYS A 1 74 ? -9.916 -2.244 9.297 1.00 95.25 74 CYS A O 1
ATOM 567 N N . LYS A 1 75 ? -10.170 -4.411 8.742 1.00 92.38 75 LYS A N 1
ATOM 568 C CA . LYS A 1 75 ? -11.555 -4.499 9.204 1.00 92.38 75 LYS A CA 1
ATOM 569 C C . LYS A 1 75 ? -11.542 -4.580 10.736 1.00 92.38 75 LYS A C 1
ATOM 571 O O . LYS A 1 75 ? -10.586 -5.086 11.314 1.00 92.38 75 LYS A O 1
ATOM 576 N N . LYS A 1 76 ? -12.560 -3.991 11.362 1.00 80.81 76 LYS A N 1
ATOM 577 C CA . LYS A 1 76 ? -12.805 -4.092 12.804 1.00 80.81 76 LYS A CA 1
ATOM 578 C C . LYS A 1 76 ? -13.821 -5.187 13.066 1.00 80.81 76 LYS A C 1
ATOM 580 O O . LYS A 1 76 ? -14.675 -5.375 12.166 1.00 80.81 76 LYS A O 1
#

Sequence (76 aa):
MKKIAFMLIALALAACSTTKPKSDGREWIEVSCSGFADWSACNDKAARLCPDGYNVAKRDENWVTQGRVMTFACKK